Protein AF-A0A2P5B2R7-F1 (afdb_monomer_lite)

InterPro domains:
  IPR006598 Glycosyl transferase CAP10 domain [PF05686] (1-156)
  IPR006598 Glycosyl transferase CAP10 domain [SM00672] (1-87)
  IPR051091 Protein O-Glucosyltransferase/Glycosyltransferase 90 [PTHR12203] (1-157)

Structure (mmCIF, N/CA/C/O backbone):
data_AF-A0A2P5B2R7-F1
#
_entry.id   AF-A0A2P5B2R7-F1
#
loop_
_atom_site.group_PDB
_atom_site.id
_atom_site.type_symbol
_atom_site.label_atom_id
_atom_site.label_alt_id
_atom_site.label_comp_id
_atom_site.label_asym_id
_atom_site.label_entity_id
_atom_site.label_seq_id
_atom_site.pdbx_PDB_ins_code
_atom_site.Cartn_x
_atom_site.Cartn_y
_atom_site.Cartn_z
_atom_site.occupancy
_atom_site.B_iso_or_equiv
_atom_site.auth_seq_id
_atom_site.auth_comp_id
_atom_site.auth_asym_id
_atom_site.auth_atom_id
_atom_site.pdbx_PDB_model_num
ATOM 1 N N . MET A 1 1 ? 2.241 -2.885 -16.053 1.00 91.94 1 MET A N 1
ATOM 2 C CA . MET A 1 1 ? 3.213 -2.395 -15.052 1.00 91.94 1 MET A CA 1
ATOM 3 C C . MET A 1 1 ? 2.580 -1.317 -14.192 1.00 91.94 1 MET A C 1
ATOM 5 O O . MET A 1 1 ? 1.999 -0.389 -14.740 1.00 91.94 1 MET A O 1
ATOM 9 N N . THR A 1 2 ? 2.729 -1.426 -12.873 1.00 94.06 2 THR A N 1
ATOM 10 C CA . THR A 1 2 ? 2.295 -0.412 -11.898 1.00 94.06 2 THR A CA 1
ATOM 11 C C . THR A 1 2 ? 3.464 0.509 -11.563 1.00 94.06 2 THR A C 1
ATOM 13 O O . THR A 1 2 ? 4.542 0.027 -11.220 1.00 94.06 2 THR A O 1
ATOM 16 N N . LEU A 1 3 ? 3.272 1.825 -11.656 1.00 95.81 3 LEU A N 1
ATOM 17 C CA . LEU A 1 3 ? 4.282 2.825 -11.294 1.00 95.81 3 LEU A CA 1
ATOM 18 C C . LEU A 1 3 ? 3.932 3.434 -9.937 1.00 95.81 3 LEU A C 1
ATOM 20 O O . LEU A 1 3 ? 2.793 3.840 -9.725 1.00 95.81 3 LEU A O 1
ATOM 24 N N . TYR A 1 4 ? 4.908 3.533 -9.036 1.00 95.00 4 TYR A N 1
ATOM 25 C CA . TYR A 1 4 ? 4.694 4.094 -7.703 1.00 95.00 4 TYR A CA 1
ATOM 26 C C . TYR A 1 4 ? 5.759 5.135 -7.369 1.00 95.00 4 TYR A C 1
ATOM 28 O O . TYR A 1 4 ? 6.955 4.837 -7.356 1.00 95.00 4 TYR A O 1
ATOM 36 N N . ILE A 1 5 ? 5.327 6.360 -7.070 1.00 94.31 5 ILE A N 1
ATOM 37 C CA . ILE A 1 5 ? 6.221 7.433 -6.627 1.00 94.31 5 ILE A CA 1
ATOM 38 C C . ILE A 1 5 ? 6.625 7.159 -5.183 1.00 94.31 5 ILE A C 1
ATOM 40 O O . ILE A 1 5 ? 5.777 7.090 -4.297 1.00 94.31 5 ILE A O 1
ATOM 44 N N . ARG A 1 6 ? 7.934 7.036 -4.939 1.00 91.75 6 ARG A N 1
ATOM 45 C CA . ARG A 1 6 ? 8.501 6.823 -3.603 1.00 91.75 6 ARG A CA 1
ATOM 46 C C . ARG A 1 6 ? 8.420 8.108 -2.772 1.00 91.75 6 ARG A C 1
ATOM 48 O O . ARG A 1 6 ? 9.432 8.762 -2.559 1.00 91.75 6 ARG A O 1
ATOM 55 N N . SER A 1 7 ? 7.210 8.462 -2.351 1.00 87.12 7 SER A N 1
ATOM 56 C CA . SER A 1 7 ? 6.930 9.591 -1.463 1.00 87.12 7 SER A CA 1
ATOM 57 C C . SER A 1 7 ? 7.088 9.193 0.015 1.00 87.12 7 SER A C 1
ATOM 59 O O . SER A 1 7 ? 7.043 7.996 0.320 1.00 87.12 7 SER A O 1
ATOM 61 N N . PRO A 1 8 ? 7.226 10.163 0.937 1.00 86.06 8 PRO A N 1
ATOM 62 C CA . PRO A 1 8 ? 7.190 9.909 2.379 1.00 86.06 8 PRO A CA 1
ATOM 63 C C . PRO A 1 8 ? 5.780 9.577 2.900 1.00 86.06 8 PRO A C 1
ATOM 65 O O . PRO A 1 8 ? 5.631 9.158 4.048 1.00 86.06 8 PRO A O 1
ATOM 68 N N . TYR A 1 9 ? 4.741 9.774 2.085 1.00 87.94 9 TYR A N 1
ATOM 69 C CA . TYR A 1 9 ? 3.362 9.461 2.437 1.00 87.94 9 TYR A CA 1
ATOM 70 C C . TYR A 1 9 ? 3.087 7.976 2.185 1.00 87.94 9 TYR A C 1
ATOM 72 O O . TYR A 1 9 ? 3.346 7.456 1.097 1.00 87.94 9 TYR A O 1
ATOM 80 N N . HIS A 1 10 ? 2.570 7.295 3.207 1.00 85.50 10 HIS A N 1
ATOM 81 C CA . HIS A 1 10 ? 2.310 5.861 3.183 1.00 85.50 10 HIS A CA 1
ATOM 82 C C . HIS A 1 10 ? 0.895 5.555 3.658 1.00 85.50 10 HIS A C 1
ATOM 84 O O . HIS A 1 10 ? 0.544 5.877 4.792 1.00 85.50 10 HIS A O 1
ATOM 90 N N . ASP A 1 11 ? 0.147 4.831 2.833 1.00 89.31 11 ASP A N 1
ATOM 91 C CA . ASP A 1 11 ? -1.012 4.070 3.283 1.00 89.31 11 ASP A CA 1
ATOM 92 C C . ASP A 1 11 ? -0.581 2.776 3.986 1.00 89.31 11 ASP A C 1
ATOM 94 O O . ASP A 1 11 ? 0.540 2.276 3.816 1.00 89.31 11 ASP A O 1
ATOM 98 N N . PHE A 1 12 ? -1.499 2.205 4.767 1.00 89.69 12 PHE A N 1
ATOM 99 C CA . PHE A 1 12 ? -1.258 1.002 5.566 1.00 89.69 12 PHE A CA 1
ATOM 100 C C . PHE A 1 12 ? -0.829 -0.210 4.717 1.00 89.69 12 PHE A C 1
ATOM 102 O O . PHE A 1 12 ? 0.082 -0.939 5.110 1.00 89.69 12 PHE A O 1
ATOM 109 N N . TYR A 1 13 ? -1.402 -0.383 3.521 1.00 89.75 13 TYR A N 1
ATOM 110 C CA . TYR A 1 13 ? -1.152 -1.540 2.651 1.00 89.75 13 TYR A CA 1
ATOM 111 C C . TYR A 1 13 ? 0.151 -1.443 1.841 1.00 89.75 13 TYR A C 1
ATOM 113 O O . TYR A 1 13 ? 0.739 -2.461 1.474 1.00 89.75 13 TYR A O 1
ATOM 121 N N . ILE A 1 14 ? 0.678 -0.233 1.610 1.00 89.50 14 ILE A N 1
ATOM 122 C CA . ILE A 1 14 ? 1.904 -0.015 0.813 1.00 89.50 14 ILE A CA 1
ATOM 123 C C . ILE A 1 14 ? 3.123 -0.690 1.462 1.00 89.50 14 ILE A C 1
ATOM 125 O O . ILE A 1 14 ? 4.113 -1.014 0.795 1.00 89.50 14 ILE A O 1
ATOM 129 N N . ARG A 1 15 ? 3.064 -0.935 2.775 1.00 88.12 15 ARG A N 1
ATOM 130 C CA . ARG A 1 15 ? 4.094 -1.675 3.514 1.00 88.12 15 ARG A CA 1
ATOM 131 C C . ARG A 1 15 ? 4.184 -3.142 3.082 1.00 88.12 15 ARG A C 1
ATOM 133 O O . ARG A 1 15 ? 5.290 -3.673 3.083 1.00 88.12 15 ARG A O 1
ATOM 140 N N . GLY A 1 16 ? 3.074 -3.746 2.650 1.00 89.50 16 GLY A N 1
ATOM 141 C CA . GLY A 1 16 ? 3.034 -5.099 2.085 1.00 89.50 16 GLY A CA 1
ATOM 142 C C . GLY A 1 16 ? 3.542 -5.180 0.640 1.00 89.50 16 GLY A C 1
ATOM 143 O O . GLY A 1 16 ? 3.997 -6.231 0.195 1.00 89.50 16 GLY A O 1
ATOM 144 N N . MET A 1 17 ? 3.554 -4.061 -0.093 1.00 93.19 17 MET A N 1
ATOM 145 C CA . MET A 1 17 ? 4.025 -4.032 -1.479 1.00 93.19 17 MET A CA 1
ATOM 146 C C . MET A 1 17 ? 5.560 -3.966 -1.585 1.00 93.19 17 MET A C 1
ATOM 148 O O . MET A 1 17 ? 6.238 -3.273 -0.815 1.00 93.19 17 MET A O 1
ATOM 152 N N . GLN A 1 18 ? 6.108 -4.634 -2.608 1.00 94.88 18 GLN A N 1
ATOM 153 C CA . GLN A 1 18 ? 7.541 -4.809 -2.837 1.00 94.88 18 GLN A CA 1
ATOM 154 C C . GLN A 1 18 ? 7.926 -4.237 -4.213 1.00 94.88 18 GLN A C 1
ATOM 156 O O . GLN A 1 18 ? 7.245 -4.542 -5.199 1.00 94.88 18 GLN A O 1
ATOM 161 N N . PRO A 1 19 ? 8.999 -3.428 -4.310 1.00 96.00 19 PRO A N 1
ATOM 162 C CA . PRO A 1 19 ? 9.516 -2.950 -5.588 1.00 96.00 19 PRO A CA 1
ATOM 163 C C . PRO A 1 19 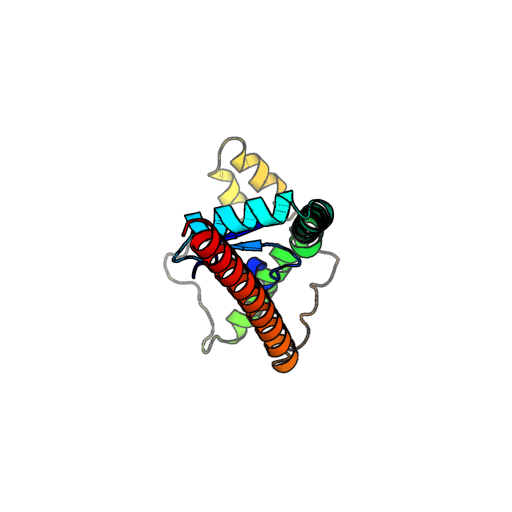? 9.919 -4.120 -6.488 1.00 96.00 19 PRO A C 1
ATOM 165 O O . PRO A 1 19 ? 10.339 -5.163 -5.991 1.00 96.00 19 PRO A O 1
ATOM 168 N N . LEU A 1 20 ? 9.803 -3.941 -7.804 1.00 96.25 20 LEU A N 1
ATOM 169 C CA . LEU A 1 20 ? 10.065 -4.939 -8.852 1.00 96.25 20 LEU A CA 1
ATOM 170 C C . LEU A 1 20 ? 9.169 -6.189 -8.833 1.00 96.25 20 LEU A C 1
ATOM 172 O O . LEU A 1 20 ? 9.152 -6.920 -9.817 1.00 96.25 20 LEU A O 1
ATOM 176 N N . GLN A 1 21 ? 8.398 -6.412 -7.768 1.00 96.06 21 GLN A N 1
ATOM 177 C CA . GLN A 1 21 ? 7.368 -7.447 -7.699 1.00 96.06 21 GLN A CA 1
ATOM 178 C C . GLN A 1 21 ? 5.982 -6.848 -7.947 1.00 96.06 21 GLN A C 1
ATOM 180 O O . GLN A 1 21 ? 5.296 -7.250 -8.876 1.00 96.06 21 GLN A O 1
ATOM 185 N N . HIS A 1 22 ? 5.586 -5.861 -7.141 1.00 96.69 22 HIS A N 1
ATOM 186 C CA . HIS A 1 22 ? 4.252 -5.255 -7.194 1.00 96.69 22 HIS A CA 1
ATOM 187 C C . HIS A 1 22 ? 4.249 -3.892 -7.895 1.00 96.69 22 HIS A C 1
ATOM 189 O O . HIS A 1 22 ? 3.206 -3.411 -8.322 1.00 96.69 22 HIS A O 1
ATOM 195 N N . TYR A 1 23 ? 5.396 -3.219 -7.988 1.00 96.62 23 TYR A N 1
ATOM 196 C CA . TYR A 1 23 ? 5.474 -1.909 -8.627 1.00 96.62 23 TYR A CA 1
ATOM 197 C C . TYR A 1 23 ? 6.897 -1.543 -9.039 1.00 96.62 23 TYR A C 1
ATOM 199 O O . TYR A 1 23 ? 7.880 -2.026 -8.473 1.00 96.62 23 TYR A O 1
ATOM 207 N N . TRP A 1 24 ? 7.001 -0.606 -9.975 1.00 97.88 24 TRP A N 1
ATOM 208 C CA . TRP A 1 24 ? 8.247 0.056 -10.324 1.00 97.88 24 TRP A CA 1
ATOM 209 C C . TRP A 1 24 ? 8.431 1.333 -9.486 1.00 97.88 24 TRP A C 1
ATOM 211 O O . TRP A 1 24 ? 7.564 2.216 -9.533 1.00 97.88 24 TRP A O 1
ATOM 221 N N . PRO A 1 25 ? 9.516 1.458 -8.699 1.00 96.88 25 PRO A N 1
ATOM 222 C CA . PRO A 1 25 ? 9.747 2.629 -7.861 1.00 96.88 25 PRO A CA 1
ATOM 223 C C . PRO A 1 25 ? 10.196 3.832 -8.701 1.00 96.88 25 PRO A C 1
ATOM 225 O O . PRO A 1 25 ? 11.206 3.774 -9.398 1.00 96.88 25 PRO A O 1
ATOM 228 N N . ILE A 1 26 ? 9.472 4.944 -8.590 1.00 97.50 26 ILE A N 1
ATOM 229 C CA . ILE A 1 26 ? 9.805 6.228 -9.213 1.00 97.50 26 ILE A CA 1
ATOM 230 C C . ILE A 1 26 ? 10.438 7.148 -8.172 1.00 97.50 26 ILE A C 1
ATOM 232 O O . ILE A 1 26 ? 9.894 7.341 -7.080 1.00 97.50 26 ILE A O 1
ATOM 236 N N . ARG A 1 27 ? 11.584 7.743 -8.518 1.00 95.62 27 ARG A N 1
ATOM 237 C CA . ARG A 1 27 ? 12.303 8.679 -7.644 1.00 95.62 27 ARG A CA 1
ATOM 238 C C . ARG A 1 27 ? 11.488 9.938 -7.380 1.00 95.62 27 ARG A C 1
ATOM 240 O O . ARG A 1 27 ? 10.987 10.577 -8.302 1.00 95.62 27 ARG A O 1
ATOM 247 N N . GLU A 1 28 ? 11.448 10.360 -6.122 1.00 93.00 28 GLU A N 1
ATOM 248 C CA . GLU A 1 28 ? 10.758 11.588 -5.728 1.00 93.00 28 GLU A CA 1
ATOM 249 C C . GLU A 1 28 ? 11.443 12.853 -6.262 1.00 93.00 28 GLU A C 1
ATOM 251 O O . GLU A 1 28 ? 10.765 13.755 -6.747 1.00 93.00 28 GLU A O 1
ATOM 256 N N . ASN A 1 29 ? 12.774 12.921 -6.238 1.00 92.44 29 ASN A N 1
ATOM 257 C CA . ASN A 1 29 ? 13.504 14.140 -6.614 1.00 92.44 29 ASN A CA 1
ATOM 258 C C . ASN A 1 29 ? 13.704 14.300 -8.130 1.00 92.44 29 ASN A C 1
ATOM 260 O O . ASN A 1 29 ? 14.043 15.380 -8.598 1.00 92.44 29 ASN A O 1
ATOM 264 N N . SER A 1 30 ? 13.490 13.238 -8.909 1.00 94.19 30 SER A N 1
ATOM 265 C CA . SER A 1 30 ? 13.751 13.209 -10.354 1.00 94.19 30 SER A CA 1
ATOM 266 C C . SER A 1 30 ? 12.625 12.496 -11.110 1.00 94.19 30 SER A C 1
ATOM 268 O O . SER A 1 30 ? 12.862 11.625 -11.947 1.00 94.19 30 SER A O 1
ATOM 270 N N . LYS A 1 31 ? 11.373 12.855 -10.790 1.00 94.75 31 LYS A N 1
ATOM 271 C CA . LYS A 1 31 ? 10.160 12.153 -11.251 1.00 94.75 31 LYS A CA 1
ATOM 272 C C . LYS A 1 31 ? 10.120 11.975 -12.768 1.00 94.75 31 LYS A C 1
ATOM 274 O O . LYS A 1 31 ? 9.947 10.859 -13.233 1.00 94.75 31 LYS A O 1
ATOM 279 N N . CYS A 1 32 ? 10.319 13.044 -13.542 1.00 95.94 32 CYS A N 1
ATOM 280 C CA . CYS A 1 32 ? 10.193 12.990 -15.002 1.00 95.94 32 CYS A CA 1
ATOM 281 C C . CYS A 1 32 ? 11.240 12.078 -15.659 1.00 95.94 32 CYS A C 1
ATOM 283 O O . CYS A 1 32 ? 10.900 11.286 -16.536 1.00 95.94 32 CYS A O 1
ATOM 285 N N . THR A 1 33 ? 12.504 12.151 -15.228 1.00 96.19 33 THR A N 1
ATOM 286 C CA . THR A 1 33 ? 13.575 11.299 -15.776 1.00 96.19 33 THR A CA 1
ATOM 287 C C . THR A 1 33 ? 13.402 9.846 -15.345 1.00 96.19 33 THR A C 1
ATOM 289 O O . THR A 1 33 ? 13.597 8.940 -16.153 1.00 96.19 33 THR A O 1
ATOM 292 N N . SER A 1 34 ? 12.964 9.626 -14.106 1.00 97.38 34 SER A N 1
ATOM 293 C CA . SER A 1 34 ? 12.701 8.292 -13.567 1.00 97.38 34 SER A CA 1
ATOM 294 C C . SER A 1 34 ? 11.495 7.640 -14.252 1.00 97.38 34 SER A C 1
ATOM 296 O O . SER A 1 34 ? 11.568 6.485 -14.664 1.00 97.38 34 SER A O 1
ATOM 298 N N . LEU A 1 35 ? 10.424 8.405 -14.505 1.00 97.38 35 LEU A N 1
ATOM 299 C CA . LEU A 1 35 ? 9.265 7.964 -15.291 1.00 97.38 35 LEU A CA 1
ATOM 300 C C . LEU A 1 35 ? 9.646 7.620 -16.729 1.00 97.38 35 LEU A C 1
ATOM 302 O O . LEU A 1 35 ? 9.245 6.569 -17.223 1.00 97.38 35 LEU A O 1
ATOM 306 N N . LYS A 1 36 ? 10.435 8.470 -17.401 1.00 97.12 36 LYS A N 1
ATOM 307 C CA . LYS A 1 36 ? 10.878 8.197 -18.774 1.00 97.12 36 LYS A CA 1
ATOM 308 C C . LYS A 1 36 ? 11.661 6.888 -18.849 1.00 97.12 36 LYS A C 1
ATOM 310 O O . LYS A 1 36 ? 11.364 6.060 -19.704 1.00 97.12 36 LYS A O 1
ATOM 315 N N . PHE A 1 37 ? 12.607 6.689 -17.932 1.00 97.62 37 PHE A N 1
ATOM 316 C CA . PHE A 1 37 ? 13.374 5.451 -17.850 1.00 97.62 37 PHE A CA 1
ATOM 317 C C . PHE A 1 37 ? 12.480 4.232 -17.583 1.00 97.62 37 PHE A C 1
ATOM 319 O O . PHE A 1 37 ? 12.602 3.232 -18.284 1.00 97.62 37 PHE A O 1
ATOM 326 N N . ALA A 1 38 ? 11.552 4.321 -16.624 1.00 97.94 38 ALA A N 1
ATOM 327 C CA . ALA A 1 38 ? 10.628 3.233 -16.309 1.00 97.94 38 ALA A CA 1
ATOM 328 C C . ALA A 1 38 ? 9.783 2.820 -17.525 1.00 97.94 38 ALA A C 1
ATOM 330 O O . ALA A 1 38 ? 9.642 1.631 -17.806 1.00 97.94 38 ALA A O 1
ATOM 331 N N . VAL A 1 39 ? 9.252 3.796 -18.271 1.00 96.94 39 VAL A N 1
ATOM 332 C CA . VAL A 1 39 ? 8.461 3.548 -19.488 1.00 96.94 39 VAL A CA 1
ATOM 333 C C . VAL A 1 39 ? 9.312 2.899 -20.577 1.00 96.94 39 VAL A C 1
ATOM 335 O O . VAL A 1 39 ? 8.891 1.901 -21.156 1.00 96.94 39 VAL A O 1
ATOM 338 N N . ASP A 1 40 ? 10.516 3.414 -20.831 1.00 97.44 40 ASP A N 1
ATOM 339 C CA . ASP A 1 40 ? 11.422 2.835 -21.830 1.00 97.44 40 ASP A CA 1
ATOM 340 C C . ASP A 1 40 ? 11.818 1.400 -21.463 1.00 97.44 40 ASP A C 1
ATOM 342 O O . ASP A 1 40 ? 11.802 0.509 -22.314 1.00 97.44 40 ASP A O 1
ATOM 346 N N . TRP A 1 41 ? 12.125 1.158 -20.184 1.00 97.69 41 TRP A N 1
ATOM 347 C CA . TRP A 1 41 ? 12.441 -0.173 -19.681 1.00 97.69 41 TRP A CA 1
ATOM 348 C C . TRP A 1 41 ? 11.259 -1.126 -19.853 1.00 97.69 41 TRP A C 1
ATOM 350 O O . TRP A 1 41 ? 11.453 -2.233 -20.350 1.00 97.69 41 TRP A O 1
ATOM 360 N N . GLY A 1 42 ? 10.046 -0.694 -19.490 1.00 97.25 42 GLY A N 1
ATOM 361 C CA . GLY A 1 42 ? 8.833 -1.503 -19.601 1.00 97.25 42 GLY A CA 1
ATOM 362 C C . GLY A 1 42 ? 8.469 -1.835 -21.047 1.00 97.25 42 GLY A C 1
ATOM 363 O O . GLY A 1 42 ? 8.115 -2.973 -21.337 1.00 97.25 42 GLY A O 1
ATOM 364 N N . ASN A 1 43 ? 8.637 -0.884 -21.968 1.00 97.62 43 ASN A N 1
ATOM 365 C CA . ASN A 1 43 ? 8.433 -1.115 -23.401 1.00 97.62 43 ASN A CA 1
ATOM 366 C C . ASN A 1 43 ? 9.439 -2.123 -23.982 1.00 97.62 43 ASN A C 1
ATOM 368 O O . ASN A 1 43 ? 9.113 -2.823 -24.935 1.00 97.62 43 ASN A O 1
ATOM 372 N N . ASN A 1 44 ? 10.643 -2.214 -23.410 1.00 97.69 44 ASN A N 1
ATOM 373 C CA . ASN A 1 44 ? 11.669 -3.179 -23.815 1.00 97.69 44 ASN A CA 1
ATOM 374 C C . ASN A 1 44 ? 11.589 -4.526 -23.059 1.00 97.69 44 ASN A C 1
ATOM 376 O O . ASN A 1 44 ? 12.320 -5.455 -23.387 1.00 97.69 44 ASN A O 1
ATOM 380 N N . HIS A 1 45 ? 10.730 -4.635 -22.041 1.00 97.88 45 HIS A N 1
ATOM 381 C CA . HIS A 1 45 ? 10.557 -5.826 -21.199 1.00 97.88 45 HIS A CA 1
ATOM 382 C C . HIS A 1 45 ? 9.070 -6.063 -20.926 1.00 97.88 45 HIS A C 1
ATOM 384 O O . HIS A 1 45 ? 8.606 -6.014 -19.782 1.00 97.88 45 HIS A O 1
ATOM 390 N N . THR A 1 46 ? 8.306 -6.249 -21.998 1.00 97.81 46 THR A N 1
ATOM 391 C CA . THR A 1 46 ? 6.841 -6.297 -21.948 1.00 97.81 46 THR A CA 1
ATOM 392 C C . THR A 1 46 ? 6.320 -7.441 -21.080 1.00 97.81 46 THR A C 1
ATOM 394 O O . THR A 1 46 ? 5.380 -7.237 -20.316 1.00 97.81 46 THR A O 1
ATOM 397 N N . ASP A 1 47 ? 6.977 -8.599 -21.114 1.00 97.88 47 ASP A N 1
ATOM 398 C CA . ASP A 1 47 ? 6.695 -9.768 -20.277 1.00 97.88 47 ASP A CA 1
ATOM 399 C C . ASP A 1 47 ? 6.831 -9.449 -18.778 1.00 97.88 47 ASP A C 1
ATOM 401 O O . ASP A 1 47 ? 5.909 -9.673 -17.992 1.00 97.88 47 ASP A O 1
ATOM 405 N N . LYS A 1 48 ? 7.948 -8.834 -18.375 1.00 97.56 48 LYS A N 1
ATOM 406 C CA . LYS A 1 48 ? 8.194 -8.450 -16.976 1.00 97.56 48 LYS A CA 1
ATOM 407 C C . LYS A 1 48 ? 7.260 -7.331 -16.530 1.00 97.56 48 LYS A C 1
ATOM 409 O O . LYS A 1 48 ? 6.777 -7.325 -15.398 1.00 97.56 48 LYS A O 1
ATOM 414 N N . ALA A 1 49 ? 7.000 -6.375 -17.418 1.00 97.75 49 ALA A N 1
ATOM 415 C CA . ALA A 1 49 ? 6.081 -5.273 -17.174 1.00 97.75 49 ALA A CA 1
ATOM 416 C C . ALA A 1 49 ? 4.634 -5.764 -16.985 1.00 97.75 49 ALA A C 1
ATOM 418 O O . ALA A 1 49 ? 3.902 -5.197 -16.162 1.00 97.75 49 ALA A O 1
ATOM 419 N N . GLN A 1 50 ? 4.224 -6.796 -17.726 1.00 97.81 50 GLN A N 1
ATOM 420 C CA . GLN A 1 50 ? 2.934 -7.460 -17.570 1.00 97.81 50 GLN A CA 1
ATOM 421 C C . GLN A 1 50 ? 2.874 -8.229 -16.249 1.00 97.81 50 GLN A C 1
ATOM 423 O O . GLN A 1 50 ? 2.002 -7.927 -15.437 1.00 97.81 50 GLN A O 1
ATOM 428 N N . ALA A 1 51 ? 3.849 -9.102 -15.979 1.00 98.06 51 ALA A N 1
ATOM 429 C CA . ALA A 1 51 ? 3.906 -9.888 -14.745 1.00 98.06 51 ALA A CA 1
ATOM 430 C C . ALA A 1 51 ? 3.850 -9.007 -13.483 1.00 98.06 51 ALA A C 1
ATOM 432 O O . ALA A 1 51 ? 3.148 -9.317 -12.525 1.00 98.06 51 ALA A O 1
ATOM 433 N N . MET A 1 52 ? 4.528 -7.856 -13.497 1.00 97.94 52 MET A N 1
ATOM 434 C CA . MET A 1 52 ? 4.465 -6.888 -12.397 1.00 97.94 52 MET A CA 1
ATOM 435 C C . MET A 1 52 ? 3.076 -6.253 -12.241 1.00 97.94 52 MET A C 1
ATOM 437 O O . MET A 1 52 ? 2.638 -5.986 -11.127 1.00 97.94 52 MET A O 1
ATOM 441 N N . GLY A 1 53 ? 2.384 -5.976 -13.352 1.00 97.44 53 GLY A N 1
ATOM 442 C CA . GLY A 1 53 ? 1.010 -5.468 -13.315 1.00 97.44 53 GLY A CA 1
ATOM 443 C C . GLY A 1 53 ? 0.029 -6.500 -12.758 1.00 97.44 53 GLY A C 1
ATOM 444 O O . GLY A 1 53 ? -0.802 -6.159 -11.922 1.00 97.44 53 GLY A O 1
ATOM 445 N N . GLU A 1 54 ? 0.170 -7.757 -13.172 1.00 97.94 54 GLU A N 1
ATOM 446 C CA . GLU A 1 54 ? -0.634 -8.878 -12.676 1.00 97.94 54 GLU A CA 1
ATOM 447 C C . GLU A 1 54 ? -0.390 -9.117 -11.184 1.00 97.94 54 GLU A C 1
ATOM 449 O O . GLU A 1 54 ? -1.342 -9.171 -10.412 1.00 97.94 54 GLU A O 1
ATOM 454 N N . ALA A 1 55 ? 0.871 -9.151 -10.742 1.00 97.75 55 ALA A N 1
ATOM 455 C CA . ALA A 1 55 ? 1.212 -9.290 -9.328 1.00 97.75 55 ALA A CA 1
ATOM 456 C C . ALA A 1 55 ? 0.640 -8.146 -8.472 1.00 97.75 55 ALA A C 1
ATOM 458 O O . ALA A 1 55 ? 0.153 -8.387 -7.370 1.00 97.75 55 ALA A O 1
ATOM 459 N N . ALA A 1 56 ? 0.659 -6.907 -8.975 1.00 96.31 56 ALA A N 1
ATOM 460 C CA . ALA A 1 56 ? 0.028 -5.774 -8.301 1.00 96.31 56 ALA A CA 1
ATOM 461 C C . ALA A 1 56 ? -1.495 -5.939 -8.193 1.00 96.31 56 ALA A C 1
ATOM 463 O O . ALA A 1 56 ? -2.065 -5.695 -7.133 1.00 96.31 56 ALA A O 1
ATOM 464 N N . SER A 1 57 ? -2.146 -6.351 -9.284 1.00 96.38 57 SER A N 1
ATOM 465 C CA . SER A 1 57 ? -3.593 -6.575 -9.314 1.00 96.38 57 SER A CA 1
ATOM 466 C C . SER A 1 57 ? -3.996 -7.686 -8.350 1.00 96.38 57 SER A C 1
ATOM 468 O O . SER A 1 57 ? -4.930 -7.506 -7.574 1.00 96.38 57 SER A O 1
ATOM 470 N N . ASN A 1 58 ? -3.256 -8.796 -8.350 1.00 97.31 58 ASN A N 1
ATOM 471 C CA . ASN A 1 58 ? -3.490 -9.920 -7.451 1.00 97.31 58 ASN A CA 1
ATOM 472 C C . ASN A 1 58 ? -3.318 -9.503 -5.990 1.00 97.31 58 ASN A C 1
ATOM 474 O O . ASN A 1 58 ? -4.165 -9.837 -5.178 1.00 97.31 58 ASN A O 1
ATOM 478 N N . PHE A 1 59 ? -2.298 -8.702 -5.660 1.00 95.88 59 PHE A N 1
ATOM 479 C CA . PHE A 1 59 ? -2.134 -8.175 -4.302 1.00 95.88 59 PHE A CA 1
ATOM 480 C C . PHE A 1 59 ? -3.363 -7.374 -3.847 1.00 95.88 59 PHE A C 1
ATOM 482 O O . PHE A 1 59 ? -3.861 -7.563 -2.744 1.00 95.88 59 PHE A O 1
ATOM 489 N N . ILE A 1 60 ? -3.899 -6.493 -4.696 1.00 94.00 60 ILE A N 1
ATOM 490 C CA . ILE A 1 60 ? -5.093 -5.713 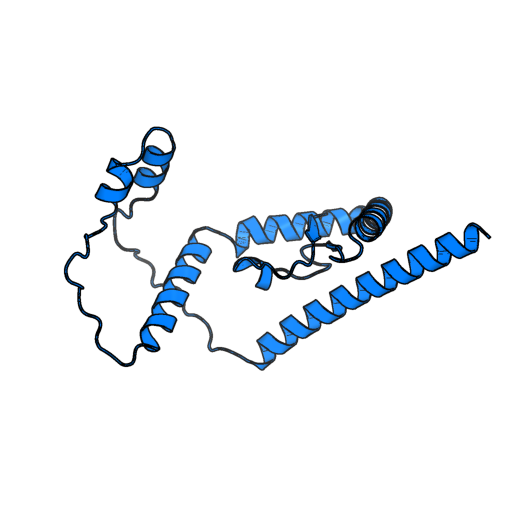-4.337 1.00 94.00 60 ILE A CA 1
ATOM 491 C C . ILE A 1 60 ? -6.328 -6.611 -4.204 1.00 94.00 60 ILE A C 1
ATOM 493 O O . ILE A 1 60 ? -7.125 -6.426 -3.289 1.00 94.00 60 ILE A O 1
ATOM 497 N N . GLN A 1 61 ? -6.491 -7.579 -5.104 1.00 94.25 61 GLN A N 1
ATOM 498 C CA . GLN A 1 61 ? -7.653 -8.466 -5.109 1.00 94.25 61 GLN A CA 1
ATOM 499 C C . GLN A 1 61 ? -7.633 -9.478 -3.968 1.00 94.25 61 GLN A C 1
ATOM 501 O O . GLN A 1 61 ? -8.696 -9.794 -3.448 1.00 94.25 61 GLN A O 1
ATOM 506 N N . GLU A 1 62 ? -6.457 -9.972 -3.584 1.00 94.00 62 GLU A N 1
ATOM 507 C CA . GLU A 1 62 ? -6.290 -11.081 -2.645 1.00 94.00 62 GLU A CA 1
ATOM 508 C C . GLU A 1 62 ? -5.836 -10.621 -1.261 1.00 94.00 62 GLU A C 1
ATOM 510 O O . GLU A 1 62 ? -6.436 -11.024 -0.268 1.00 94.00 62 GLU A O 1
ATOM 515 N N . ASP A 1 63 ? -4.839 -9.738 -1.189 1.00 91.00 63 ASP A N 1
ATOM 516 C CA . ASP A 1 63 ? -4.210 -9.308 0.065 1.00 91.00 63 ASP A CA 1
ATOM 517 C C . ASP A 1 63 ? -4.806 -8.002 0.625 1.00 91.00 63 ASP A C 1
ATOM 519 O O . ASP A 1 63 ? -4.564 -7.656 1.782 1.00 91.00 63 ASP A O 1
ATOM 523 N N . LEU A 1 64 ? -5.609 -7.276 -0.166 1.00 92.94 64 LEU A N 1
ATOM 524 C CA . LEU A 1 64 ? -6.328 -6.060 0.250 1.00 92.94 64 LEU A CA 1
ATOM 525 C C . LEU A 1 64 ? -7.857 -6.213 0.158 1.00 92.94 64 LEU A C 1
ATOM 527 O O . LEU A 1 64 ? -8.587 -5.256 -0.104 1.00 92.94 64 LEU A O 1
ATOM 531 N N . LYS A 1 65 ? -8.358 -7.429 0.397 1.00 91.44 65 LYS A N 1
ATOM 532 C CA . LYS A 1 65 ? -9.797 -7.691 0.548 1.00 91.44 65 LYS A CA 1
ATOM 533 C C . LYS A 1 65 ? -10.367 -6.935 1.747 1.00 91.44 65 LYS A C 1
ATOM 535 O O . LYS A 1 65 ? -9.673 -6.724 2.741 1.00 91.44 65 LYS A O 1
ATOM 540 N N . MET A 1 66 ? -11.654 -6.589 1.683 1.00 87.19 66 MET A N 1
ATOM 541 C CA . MET A 1 66 ? -12.337 -5.891 2.781 1.00 87.19 66 MET A CA 1
ATOM 542 C C . MET A 1 66 ? -12.238 -6.646 4.109 1.00 87.19 66 MET A C 1
ATOM 544 O O . MET A 1 66 ? -12.039 -6.005 5.136 1.00 87.19 66 MET A O 1
ATOM 548 N N . ASP A 1 67 ? -12.271 -7.980 4.083 1.00 85.50 67 ASP A N 1
ATOM 549 C CA . ASP A 1 67 ? -12.074 -8.816 5.273 1.00 85.50 67 ASP A CA 1
ATOM 550 C C . ASP A 1 67 ? -10.726 -8.518 5.950 1.00 85.50 67 ASP A C 1
ATOM 552 O O . ASP A 1 67 ? -10.679 -8.237 7.144 1.00 85.50 67 ASP A O 1
ATOM 556 N N . TYR A 1 68 ? -9.636 -8.438 5.177 1.00 88.56 68 TYR A N 1
ATOM 557 C CA . TYR A 1 68 ? -8.314 -8.092 5.706 1.00 88.56 68 TYR A CA 1
ATOM 558 C C . TYR A 1 68 ? -8.182 -6.624 6.116 1.00 88.56 68 TYR A C 1
ATOM 560 O O . TYR A 1 68 ? -7.419 -6.311 7.031 1.00 88.56 68 TYR A O 1
ATOM 568 N N . VAL A 1 69 ? -8.931 -5.712 5.489 1.00 89.75 69 VAL A N 1
ATOM 569 C CA . VAL A 1 69 ? -8.997 -4.311 5.935 1.00 89.75 69 VAL A CA 1
ATOM 570 C C . VAL A 1 69 ? -9.660 -4.222 7.310 1.00 89.75 69 VAL A C 1
ATOM 572 O O . VAL A 1 69 ? -9.129 -3.550 8.199 1.00 89.75 69 VAL A O 1
ATOM 575 N N . TYR A 1 70 ? -10.784 -4.913 7.512 1.00 87.88 70 TYR A N 1
ATOM 576 C CA . TYR A 1 70 ? -11.465 -4.954 8.805 1.00 87.88 70 TYR A CA 1
ATOM 577 C C . TYR A 1 70 ? -10.633 -5.673 9.868 1.00 87.88 70 TYR A C 1
ATOM 579 O O . TYR A 1 70 ? -10.505 -5.143 10.973 1.00 87.88 70 TYR A O 1
ATOM 587 N N . ASP A 1 71 ? -9.990 -6.792 9.529 1.00 88.19 71 ASP A N 1
ATOM 588 C CA . ASP A 1 71 ? -9.057 -7.484 10.424 1.00 88.19 71 ASP A CA 1
ATOM 589 C C . ASP A 1 71 ? -7.903 -6.563 10.841 1.00 88.19 71 ASP A C 1
ATOM 591 O O . ASP A 1 71 ? -7.594 -6.440 12.029 1.00 88.19 71 ASP A O 1
ATOM 595 N N . TYR A 1 72 ? -7.298 -5.842 9.890 1.00 90.38 72 TYR A N 1
ATOM 596 C CA . TYR A 1 72 ? -6.240 -4.875 10.181 1.00 90.38 72 TYR A CA 1
ATOM 597 C C . TYR A 1 72 ? -6.711 -3.787 11.156 1.00 90.38 72 TYR A C 1
ATOM 599 O O . TYR A 1 72 ? -6.022 -3.506 12.140 1.00 90.38 72 TYR A O 1
ATOM 607 N N . MET A 1 73 ? -7.885 -3.188 10.919 1.00 91.94 73 MET A N 1
ATOM 608 C CA . MET A 1 73 ? -8.446 -2.163 11.808 1.00 91.94 73 MET A CA 1
ATOM 609 C C . MET A 1 73 ? -8.756 -2.720 13.200 1.00 91.94 73 MET A C 1
ATOM 611 O O . MET A 1 73 ? -8.411 -2.088 14.201 1.00 91.94 73 MET A O 1
ATOM 615 N N . PHE A 1 74 ? -9.369 -3.903 13.272 1.00 90.56 74 PHE A N 1
ATOM 616 C CA . PHE A 1 74 ? -9.684 -4.579 14.526 1.00 90.56 74 PHE A CA 1
ATOM 617 C C . PHE A 1 74 ? -8.419 -4.819 15.353 1.00 90.56 74 PHE A C 1
ATOM 619 O O . PHE A 1 74 ? -8.348 -4.419 16.518 1.00 90.56 74 PHE A O 1
ATOM 626 N N . HIS A 1 75 ? -7.387 -5.403 14.743 1.00 91.31 75 HIS A N 1
ATOM 627 C CA . HIS A 1 75 ? -6.124 -5.652 15.422 1.00 91.31 75 HIS A CA 1
ATOM 628 C C . HIS A 1 75 ? -5.409 -4.369 15.834 1.00 91.31 75 HIS A C 1
ATOM 630 O O . HIS A 1 75 ? -4.914 -4.290 16.957 1.00 91.31 75 HIS A O 1
ATOM 636 N N . LEU A 1 76 ? -5.382 -3.353 14.967 1.00 93.06 76 LEU A N 1
ATOM 637 C CA . LEU A 1 76 ? -4.758 -2.068 15.269 1.00 93.06 76 LEU A CA 1
ATOM 638 C C . LEU A 1 76 ? -5.383 -1.423 16.511 1.00 93.06 76 LEU A C 1
ATOM 640 O O . LEU A 1 76 ? -4.661 -1.014 17.421 1.00 93.06 76 LEU A O 1
ATOM 644 N N . LEU A 1 77 ? -6.715 -1.356 16.565 1.00 94.56 77 LEU A N 1
ATOM 645 C CA . LEU A 1 77 ? -7.438 -0.779 17.699 1.00 94.56 77 LEU A CA 1
ATOM 646 C C . LEU A 1 77 ? -7.258 -1.616 18.971 1.00 94.56 77 LEU A C 1
ATOM 648 O O . LEU A 1 77 ? -7.063 -1.049 20.046 1.00 94.56 77 LEU A O 1
ATOM 652 N N . ASN A 1 78 ? -7.270 -2.946 18.855 1.00 92.00 78 ASN A N 1
ATOM 653 C CA . ASN A 1 78 ? -7.100 -3.846 19.993 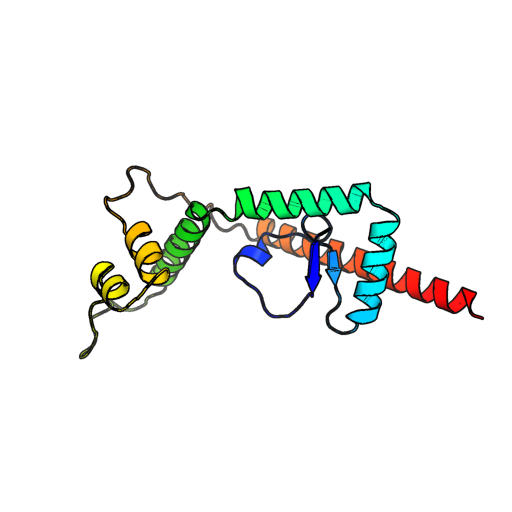1.00 92.00 78 ASN A CA 1
ATOM 654 C C . ASN A 1 78 ? -5.688 -3.758 20.599 1.00 92.00 78 ASN A C 1
ATOM 656 O O . ASN A 1 78 ? -5.544 -3.611 21.811 1.00 92.00 78 ASN A O 1
ATOM 660 N N . GLU A 1 79 ? -4.633 -3.790 19.777 1.00 92.06 79 GLU A N 1
ATOM 661 C CA . GLU A 1 79 ? -3.256 -3.623 20.261 1.00 92.06 79 GLU A CA 1
ATOM 662 C C . GLU A 1 79 ? -3.018 -2.217 20.822 1.00 92.06 79 GLU A C 1
ATOM 664 O O . GLU A 1 79 ? -2.362 -2.065 21.852 1.00 92.06 79 GLU A O 1
ATOM 669 N N . TYR A 1 80 ? -3.600 -1.183 20.206 1.00 94.56 80 TYR A N 1
ATOM 670 C CA . TYR A 1 80 ? -3.512 0.183 20.720 1.00 94.56 80 TYR A CA 1
ATOM 671 C C . TYR A 1 80 ? -4.191 0.335 22.089 1.00 94.56 80 TYR A C 1
ATOM 673 O O . TYR A 1 80 ? -3.621 0.951 22.991 1.00 94.56 80 TYR A O 1
ATOM 681 N N . ALA A 1 81 ? -5.368 -0.267 22.285 1.00 95.56 81 ALA A N 1
ATOM 682 C CA . ALA A 1 81 ? -6.092 -0.217 23.554 1.00 95.56 81 ALA A CA 1
ATOM 683 C C . ALA A 1 81 ? -5.284 -0.810 24.723 1.00 95.56 81 ALA A C 1
ATOM 685 O O . ALA A 1 81 ? -5.378 -0.315 25.846 1.00 95.56 81 ALA A O 1
ATOM 686 N N . LYS A 1 82 ? -4.424 -1.810 24.472 1.00 93.56 82 LYS A N 1
ATOM 687 C CA . LYS A 1 82 ? -3.522 -2.381 25.495 1.00 93.56 82 LYS A CA 1
ATOM 688 C C . LYS A 1 82 ? -2.475 -1.389 26.004 1.00 93.56 82 LYS A C 1
ATOM 690 O O . LYS A 1 82 ? -1.921 -1.590 27.081 1.00 93.56 82 LYS A O 1
ATOM 695 N N . LEU A 1 83 ? -2.193 -0.320 25.255 1.00 96.50 83 LEU A N 1
ATOM 696 C CA . LEU A 1 83 ? -1.251 0.725 25.663 1.00 96.50 83 LEU A CA 1
ATOM 697 C C . LEU A 1 83 ? -1.862 1.706 26.675 1.00 96.50 83 LEU A C 1
ATOM 699 O O . LEU A 1 83 ? -1.140 2.541 27.231 1.00 96.50 83 LEU A O 1
ATOM 703 N N . PHE A 1 84 ? -3.175 1.641 26.921 1.00 95.94 84 PHE A N 1
ATOM 704 C CA . PHE A 1 84 ? -3.839 2.526 27.870 1.00 95.94 84 PHE A CA 1
ATOM 705 C C . PHE A 1 84 ? -3.377 2.260 29.301 1.00 95.94 84 PHE A C 1
ATOM 707 O O . PHE A 1 84 ? -3.477 1.162 29.838 1.00 95.94 84 PHE A O 1
ATOM 714 N N . LYS A 1 85 ? -2.905 3.328 29.949 1.00 97.12 85 LYS A N 1
ATOM 715 C CA . LYS A 1 85 ? -2.473 3.326 31.355 1.00 97.12 85 LYS A CA 1
ATOM 716 C C . LYS A 1 85 ? -3.584 3.750 32.321 1.00 97.12 85 LYS A C 1
ATOM 718 O O . LYS A 1 85 ? -3.317 4.018 33.487 1.00 97.12 85 LYS A O 1
ATOM 723 N N . TYR A 1 86 ? -4.814 3.869 31.829 1.00 94.94 86 TYR A N 1
ATOM 724 C CA . TYR A 1 86 ? -5.985 4.305 32.581 1.00 94.94 86 TYR A CA 1
ATOM 725 C C . TYR A 1 86 ? -7.231 3.578 32.071 1.00 94.94 86 TYR A C 1
ATOM 727 O O . TYR A 1 86 ? -7.228 3.030 30.970 1.00 94.94 86 TYR A O 1
ATOM 735 N N . LYS A 1 87 ? -8.302 3.586 32.869 1.00 94.81 87 LYS A N 1
ATOM 736 C CA . LYS A 1 87 ? -9.607 3.055 32.466 1.00 94.81 87 LYS A CA 1
ATOM 737 C C . LYS A 1 87 ? -10.381 4.144 31.710 1.00 94.81 87 LYS A C 1
ATOM 739 O O . LYS A 1 87 ? -10.688 5.161 32.335 1.00 94.81 87 LYS A O 1
ATOM 744 N N . PRO A 1 88 ? -10.701 3.967 30.415 1.00 93.88 88 PRO A N 1
ATOM 745 C CA . PRO A 1 88 ? -11.478 4.950 29.667 1.00 93.88 88 PRO A CA 1
ATOM 746 C C . PRO A 1 88 ? -12.857 5.180 30.292 1.00 93.88 88 PRO A C 1
ATOM 748 O O . PRO A 1 88 ? -13.498 4.241 30.768 1.00 93.88 88 PRO A O 1
ATOM 751 N N . THR A 1 89 ? -13.315 6.429 30.267 1.00 94.69 89 THR A N 1
ATOM 752 C CA . THR A 1 89 ? -14.659 6.839 30.688 1.00 94.69 89 THR A CA 1
ATOM 753 C C . THR A 1 89 ? -15.297 7.696 29.600 1.00 94.69 89 THR A C 1
ATOM 755 O O . THR A 1 89 ? -14.604 8.352 28.823 1.00 94.69 89 THR A O 1
ATOM 758 N N . VAL A 1 90 ? -16.628 7.677 29.522 1.00 94.12 90 VAL A N 1
ATOM 759 C CA . VAL A 1 90 ? -17.370 8.508 28.565 1.00 94.12 90 VAL A CA 1
ATOM 760 C C . VAL A 1 90 ? -17.258 9.970 28.997 1.00 94.12 90 VAL A C 1
ATOM 762 O O . VAL A 1 90 ? -17.610 10.314 30.125 1.00 94.12 90 VAL A O 1
ATOM 765 N N . SER A 1 91 ? -16.746 10.828 28.115 1.00 93.81 91 SER A N 1
ATOM 766 C CA . SER A 1 91 ? -16.599 12.257 28.394 1.00 93.81 91 SER A CA 1
ATOM 767 C C . SER A 1 91 ? -17.943 12.983 28.345 1.00 93.81 91 SER A C 1
ATOM 769 O O . SER A 1 91 ? -18.795 12.674 27.510 1.00 93.81 91 SER A O 1
ATOM 771 N N . THR A 1 92 ? -18.112 14.010 29.178 1.00 94.56 92 THR A N 1
ATOM 772 C CA . THR A 1 92 ? -19.279 14.900 29.121 1.00 94.56 92 THR A CA 1
ATOM 773 C C . THR A 1 92 ? -19.402 15.518 27.725 1.00 94.56 92 THR A C 1
ATOM 775 O O . THR A 1 92 ? -18.457 16.133 27.239 1.00 94.56 92 THR A O 1
ATOM 778 N N . GLY A 1 93 ? -20.556 15.343 27.078 1.00 92.81 93 GLY A N 1
ATOM 779 C CA . GLY A 1 93 ? -20.805 15.823 25.714 1.00 92.81 93 GLY A CA 1
ATOM 780 C C . GLY A 1 93 ? -20.432 14.840 24.598 1.00 92.81 93 GLY A C 1
ATOM 781 O O . GLY A 1 93 ? -20.601 15.182 23.430 1.00 92.81 93 GLY A O 1
ATOM 782 N N . ALA A 1 94 ? -19.959 13.629 24.921 1.00 92.00 94 ALA A N 1
ATOM 783 C CA . ALA A 1 94 ? -19.836 12.567 23.927 1.00 92.00 94 ALA A CA 1
ATOM 784 C C . ALA A 1 94 ? -21.217 12.213 23.354 1.00 92.00 94 ALA A C 1
ATOM 786 O O . ALA A 1 94 ? -22.180 12.031 24.101 1.00 92.00 94 ALA A O 1
ATOM 787 N N . VAL A 1 95 ? -21.295 12.107 22.028 1.00 88.94 95 VAL A N 1
ATOM 788 C CA . VAL A 1 95 ? -22.496 11.675 21.308 1.00 88.94 95 VAL A CA 1
ATOM 789 C C . VAL A 1 95 ? -22.269 10.250 20.831 1.00 88.94 95 VAL A C 1
ATOM 791 O O . VAL A 1 95 ? -21.239 9.952 20.227 1.00 88.94 95 VAL A O 1
ATOM 794 N N . GLU A 1 96 ? -23.223 9.372 21.118 1.00 85.56 96 GLU A N 1
ATOM 795 C CA . GLU A 1 96 ? -23.183 7.993 20.650 1.00 85.56 96 GLU A CA 1
ATOM 796 C C . GLU A 1 96 ? -23.346 7.942 19.124 1.00 85.56 96 GLU A C 1
ATOM 798 O O . GLU A 1 96 ? -24.279 8.516 18.556 1.00 85.56 96 GLU A O 1
ATOM 803 N N . LEU A 1 97 ? -22.419 7.249 18.460 1.00 85.38 97 LEU A N 1
ATOM 804 C CA . LEU A 1 97 ? -22.501 6.945 17.037 1.00 85.38 97 LEU A CA 1
ATOM 805 C C . LEU A 1 97 ? -22.905 5.482 16.864 1.00 85.38 97 LEU A C 1
ATOM 807 O O . LEU A 1 97 ? -22.115 4.582 17.137 1.00 85.38 97 LEU A O 1
ATOM 811 N N . CYS A 1 98 ? -24.120 5.269 16.364 1.00 80.75 98 CYS A N 1
ATOM 812 C CA . CYS A 1 98 ? -24.610 3.963 15.924 1.00 80.75 98 CYS A CA 1
ATOM 813 C C . CYS A 1 98 ? -24.584 3.880 14.392 1.00 80.75 98 CYS A C 1
ATOM 815 O O . CYS A 1 98 ? -24.612 4.909 13.704 1.00 80.75 98 CYS A O 1
ATOM 817 N N . ALA A 1 99 ? -24.560 2.661 13.845 1.00 81.38 99 ALA A N 1
ATOM 818 C CA . ALA A 1 99 ? -24.538 2.437 12.398 1.00 81.38 99 ALA A CA 1
ATOM 819 C C . ALA A 1 99 ? -25.740 3.099 11.699 1.00 81.38 99 ALA A C 1
ATOM 821 O O . ALA A 1 99 ? -25.603 3.726 10.647 1.00 81.38 99 ALA A O 1
ATOM 822 N N . GLU A 1 100 ? -26.909 3.028 12.329 1.00 81.56 100 GLU A N 1
ATOM 823 C CA . GLU A 1 100 ? -28.159 3.635 11.882 1.00 81.56 100 GLU A CA 1
ATOM 824 C C . GLU A 1 100 ? -28.051 5.158 11.844 1.00 81.56 100 GLU A C 1
ATOM 826 O O . GLU A 1 100 ? -28.434 5.788 10.859 1.00 81.56 100 GLU A O 1
ATOM 831 N N . THR A 1 101 ? -27.479 5.756 12.891 1.00 83.44 101 THR A N 1
ATOM 832 C CA . THR A 1 101 ? -27.299 7.208 12.993 1.00 83.44 101 THR A CA 1
ATOM 833 C C . THR A 1 101 ? -26.365 7.731 11.902 1.00 83.44 101 THR A C 1
ATOM 835 O O . THR A 1 101 ? -26.639 8.786 11.329 1.00 83.44 101 THR A O 1
ATOM 838 N N . MET A 1 102 ? -25.312 6.979 11.554 1.00 81.12 102 MET A N 1
ATOM 839 C CA . MET A 1 102 ? -24.413 7.330 10.446 1.00 81.12 102 MET A CA 1
ATOM 840 C C . MET A 1 102 ? -25.130 7.288 9.089 1.00 81.12 102 MET A C 1
ATOM 842 O O . MET A 1 102 ? -25.037 8.241 8.315 1.00 81.12 102 MET A O 1
ATOM 846 N N . ALA A 1 103 ? -25.898 6.228 8.814 1.00 84.31 103 ALA A N 1
ATOM 847 C CA . ALA A 1 103 ? -26.607 6.076 7.543 1.00 84.31 103 ALA A CA 1
ATOM 848 C C . ALA A 1 103 ? -27.754 7.085 7.360 1.00 84.31 103 ALA A C 1
ATOM 850 O O . ALA A 1 103 ? -28.026 7.512 6.238 1.00 84.31 103 ALA A O 1
ATOM 851 N N . CYS A 1 104 ? -28.420 7.489 8.446 1.00 81.25 104 CYS A N 1
ATOM 852 C CA . CYS A 1 104 ? -29.540 8.434 8.409 1.00 81.25 104 CYS A CA 1
ATOM 853 C C . CYS A 1 104 ? -29.152 9.832 7.913 1.00 81.25 104 CYS A C 1
ATOM 855 O O . CYS A 1 104 ? -29.986 10.508 7.312 1.00 81.25 104 CYS A O 1
ATOM 857 N N . GLN A 1 105 ? -27.914 10.274 8.156 1.00 83.81 105 GLN A N 1
ATOM 858 C CA . GLN A 1 105 ? -27.441 11.584 7.693 1.00 83.81 105 GLN A CA 1
ATOM 859 C C . GLN A 1 105 ? -26.943 11.569 6.240 1.00 83.81 105 GLN A C 1
ATOM 861 O O . GLN A 1 105 ? -26.781 12.628 5.631 1.00 83.81 105 GLN A O 1
ATOM 866 N N . ALA A 1 106 ? -26.706 10.385 5.672 1.00 86.25 106 ALA A N 1
ATOM 867 C CA . ALA A 1 106 ? -26.245 10.226 4.302 1.00 86.25 106 ALA A CA 1
ATOM 868 C C . ALA A 1 106 ? -27.413 10.220 3.301 1.00 86.25 106 ALA A C 1
ATOM 870 O O . ALA A 1 106 ? -28.525 9.788 3.600 1.00 86.25 106 ALA A O 1
ATOM 871 N N . ASN A 1 107 ? -27.138 10.653 2.068 1.00 88.88 107 ASN A N 1
ATOM 872 C CA . ASN A 1 107 ? -28.111 10.704 0.975 1.00 88.88 107 ASN A CA 1
ATOM 873 C C . ASN A 1 107 ? -27.587 9.997 -0.281 1.00 88.88 107 ASN A C 1
ATOM 875 O O . ASN A 1 107 ? -26.378 9.874 -0.491 1.00 88.88 107 ASN A O 1
ATOM 879 N N . GLY A 1 108 ? -28.510 9.562 -1.144 1.00 91.81 108 GLY A N 1
ATOM 880 C CA . GLY A 1 108 ? -28.184 8.937 -2.427 1.00 91.81 108 GLY A CA 1
ATOM 881 C C . GLY A 1 108 ? -27.343 7.666 -2.275 1.00 91.81 108 GLY A C 1
ATOM 882 O O . GLY A 1 108 ? -27.591 6.851 -1.390 1.00 91.81 108 GLY A O 1
ATOM 883 N N . ALA A 1 109 ? -26.331 7.512 -3.133 1.00 93.31 109 ALA A N 1
ATOM 884 C CA . ALA A 1 109 ? -25.471 6.326 -3.166 1.00 93.31 109 ALA A CA 1
ATOM 885 C C . ALA A 1 109 ? -24.740 6.067 -1.838 1.00 93.31 109 ALA A C 1
ATOM 887 O O . ALA A 1 109 ? -24.617 4.919 -1.424 1.00 93.31 109 ALA A O 1
ATOM 888 N N . TRP A 1 110 ? -24.324 7.122 -1.129 1.00 87.75 110 TRP A N 1
ATOM 889 C CA . TRP A 1 110 ? -23.654 6.987 0.168 1.00 87.75 110 TRP A CA 1
ATOM 890 C C . TRP A 1 110 ? -24.531 6.297 1.206 1.00 87.75 110 TRP A C 1
ATOM 892 O O . TRP A 1 110 ? -24.048 5.437 1.937 1.00 87.75 110 TRP A O 1
ATOM 902 N N . ARG A 1 111 ? -25.827 6.630 1.237 1.00 88.94 111 ARG A N 1
ATOM 903 C CA . ARG A 1 111 ? -26.775 5.963 2.132 1.00 88.94 111 ARG A CA 1
ATOM 904 C C . ARG A 1 111 ? -26.889 4.479 1.806 1.00 88.94 111 ARG A C 1
ATOM 906 O O . ARG A 1 111 ? -26.883 3.670 2.726 1.00 88.94 111 ARG A O 1
ATOM 913 N N . ASN A 1 112 ? -26.962 4.130 0.521 1.00 89.62 112 ASN A N 1
ATOM 914 C CA . ASN A 1 112 ? -27.054 2.735 0.094 1.00 89.62 112 ASN A CA 1
ATOM 91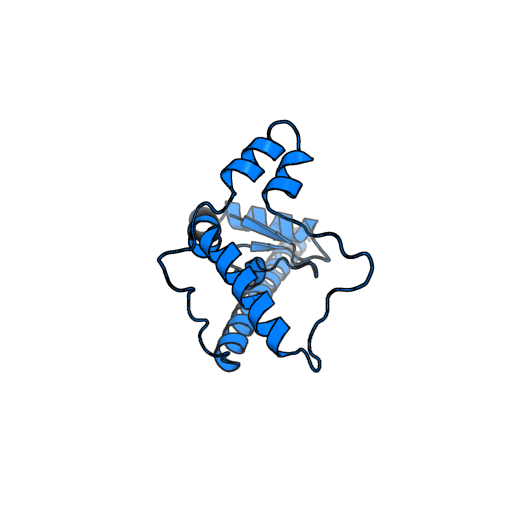5 C C . ASN A 1 112 ? -25.820 1.946 0.543 1.00 89.62 112 ASN A C 1
ATOM 917 O O . ASN A 1 112 ? -25.980 0.935 1.216 1.00 89.62 112 ASN A O 1
ATOM 921 N N . PHE A 1 113 ? -24.611 2.462 0.294 1.00 88.25 113 PHE A N 1
ATOM 922 C CA . PHE A 1 113 ? -23.375 1.809 0.737 1.00 88.25 113 PHE A CA 1
ATOM 923 C C . PHE A 1 113 ? -23.305 1.648 2.260 1.00 88.25 113 PHE A C 1
ATOM 925 O O . PHE A 1 113 ? -22.933 0.582 2.744 1.00 88.25 113 PHE A O 1
ATOM 932 N N . MET A 1 114 ? -23.704 2.667 3.031 1.00 86.75 114 MET A N 1
ATOM 933 C CA . MET A 1 114 ? -23.726 2.572 4.495 1.00 86.75 114 MET A CA 1
ATOM 934 C C . MET A 1 114 ? -24.708 1.504 4.984 1.00 86.75 114 MET A C 1
ATOM 936 O O . MET A 1 114 ? -24.342 0.697 5.835 1.00 86.75 114 MET A O 1
ATOM 940 N N . VAL A 1 115 ? -25.925 1.463 4.430 1.00 87.62 115 VAL A N 1
ATOM 941 C CA . VAL A 1 115 ? -26.943 0.456 4.776 1.00 87.62 115 VAL A CA 1
ATOM 942 C C . VAL A 1 115 ? -26.492 -0.952 4.381 1.00 87.62 115 VAL A C 1
ATOM 944 O O . VAL A 1 115 ? -26.673 -1.889 5.154 1.00 87.62 115 VAL A O 1
ATOM 947 N N . GLU A 1 116 ? -25.878 -1.114 3.210 1.00 85.94 116 GLU A N 1
ATOM 948 C CA . GLU A 1 116 ? -25.324 -2.394 2.753 1.00 85.94 116 GLU A CA 1
ATOM 949 C C . GLU A 1 116 ? -24.171 -2.879 3.640 1.00 85.94 116 GLU A C 1
ATOM 951 O O . GLU A 1 116 ? -24.049 -4.079 3.874 1.00 85.94 116 GLU A O 1
ATOM 956 N N . SER A 1 117 ? -23.370 -1.959 4.186 1.00 81.81 117 SER A N 1
ATOM 957 C CA . SER A 1 117 ? -22.265 -2.273 5.101 1.00 81.81 117 SER A CA 1
ATOM 958 C C . SER A 1 117 ? -22.687 -2.525 6.556 1.00 81.81 117 SER A C 1
ATOM 960 O O . SER A 1 117 ? -21.836 -2.817 7.397 1.00 81.81 117 SER A O 1
ATOM 962 N N . MET A 1 118 ? -23.979 -2.400 6.890 1.00 83.69 118 MET A N 1
ATOM 963 C CA . MET A 1 118 ? -24.455 -2.630 8.256 1.00 83.69 118 MET A CA 1
ATOM 964 C C . MET A 1 118 ? -24.259 -4.089 8.676 1.00 83.69 118 MET A C 1
ATOM 966 O O . MET A 1 118 ? -24.745 -5.020 8.030 1.00 83.69 118 MET A O 1
ATOM 970 N N . VAL A 1 119 ? -23.608 -4.277 9.824 1.00 78.44 119 VAL A N 1
ATOM 971 C CA . VAL A 1 119 ? -23.443 -5.588 10.457 1.00 78.44 119 VAL A CA 1
ATOM 972 C C . VAL A 1 119 ? -24.801 -6.061 10.982 1.00 78.44 119 VAL A C 1
ATOM 974 O O . VAL A 1 119 ? -25.342 -5.492 11.925 1.00 78.44 119 VAL A O 1
ATOM 977 N N . LYS A 1 120 ? -25.365 -7.107 10.367 1.00 80.12 120 LYS A N 1
ATOM 978 C CA . LYS A 1 120 ? -26.677 -7.670 10.750 1.00 80.12 120 LYS A CA 1
ATOM 979 C C . LYS A 1 120 ? -26.594 -8.693 11.880 1.00 80.12 120 LYS A C 1
ATOM 981 O O . LYS A 1 120 ? -27.561 -8.886 12.611 1.00 80.12 120 LYS A O 1
ATOM 986 N N . SER A 1 121 ? -25.454 -9.358 12.007 1.00 80.19 121 SER A N 1
ATOM 987 C CA . SER A 1 121 ? -25.182 -10.356 13.034 1.00 80.19 121 SER A CA 1
ATOM 988 C C . SER A 1 121 ? -23.685 -10.374 13.345 1.00 80.19 121 SER A C 1
ATOM 990 O O . SER A 1 121 ? -22.886 -10.009 12.478 1.00 80.19 121 SER A O 1
ATOM 992 N N . PRO A 1 122 ? -23.283 -10.802 14.553 1.00 78.38 122 PRO A N 1
ATOM 993 C CA . PRO A 1 122 ? -21.884 -11.083 14.846 1.00 78.38 122 PRO A CA 1
ATOM 994 C C . PRO A 1 122 ? -21.303 -12.083 13.843 1.00 78.38 122 PRO A C 1
ATOM 996 O O . PRO A 1 122 ? -22.032 -12.927 13.314 1.00 78.38 122 PRO A O 1
ATOM 999 N N . SER A 1 123 ? -19.994 -12.003 13.603 1.00 79.94 123 SER A N 1
ATOM 1000 C CA . SER A 1 123 ? -19.310 -13.025 12.812 1.00 79.94 123 SER A CA 1
ATOM 1001 C C . SER A 1 123 ? -19.387 -14.381 13.517 1.00 79.94 123 SER A C 1
ATOM 1003 O O . SER A 1 123 ? -19.173 -14.465 14.727 1.00 79.94 123 SER A O 1
ATOM 1005 N N . GLU A 1 124 ? -19.659 -15.443 12.759 1.00 83.31 124 GLU A N 1
ATOM 1006 C CA . GLU A 1 124 ? -19.552 -16.825 13.247 1.00 83.31 124 GLU A CA 1
ATOM 1007 C C . GLU A 1 124 ? -18.101 -17.328 13.241 1.00 83.31 124 GLU A C 1
ATOM 1009 O O . GLU A 1 124 ? -17.775 -18.325 13.885 1.00 83.31 124 GLU A O 1
ATOM 1014 N N . THR A 1 125 ? -17.211 -16.631 12.529 1.00 80.81 125 THR A N 1
ATOM 1015 C CA . THR A 1 125 ? -15.779 -16.922 12.511 1.00 80.81 125 THR A CA 1
ATOM 1016 C C . THR A 1 125 ? -15.057 -16.117 13.582 1.00 80.81 125 THR A C 1
ATOM 1018 O O . THR A 1 125 ? -15.325 -14.933 13.803 1.00 80.81 125 THR A O 1
ATOM 1021 N N . ILE A 1 126 ? -14.105 -16.766 14.250 1.00 76.31 1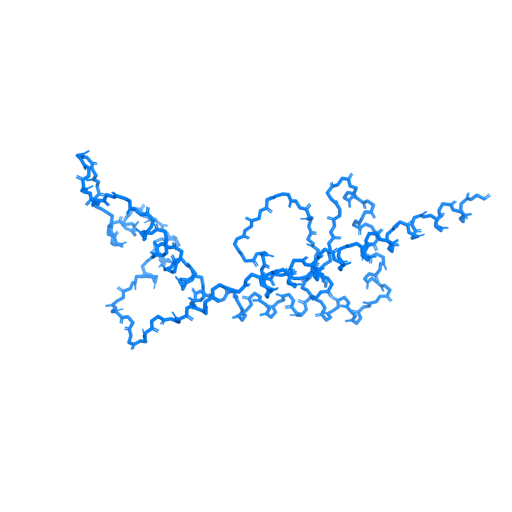26 ILE A N 1
ATOM 1022 C CA . ILE A 1 126 ? -13.175 -16.071 15.137 1.00 76.31 126 ILE A CA 1
ATOM 1023 C C . ILE A 1 126 ? -12.288 -15.117 14.319 1.00 76.31 126 ILE A C 1
ATOM 1025 O O . ILE A 1 126 ? -11.891 -15.485 13.209 1.00 76.31 126 ILE A O 1
ATOM 1029 N N . PRO A 1 127 ? -11.944 -13.927 14.853 1.00 76.00 127 PRO A N 1
ATOM 1030 C CA . PRO A 1 127 ? -10.960 -13.053 14.225 1.00 76.00 127 PRO A CA 1
ATOM 1031 C C . PRO A 1 127 ? -9.658 -13.805 13.960 1.00 76.00 127 PRO A C 1
ATOM 1033 O O . PRO A 1 127 ? -9.282 -14.696 14.736 1.00 76.00 127 PRO A O 1
ATOM 1036 N N . CYS A 1 128 ? -8.954 -13.445 12.887 1.00 80.62 128 CYS A N 1
ATOM 1037 C CA . CYS A 1 128 ? -7.652 -14.039 12.628 1.00 80.62 128 CYS A CA 1
ATOM 1038 C C . CYS A 1 128 ? -6.684 -13.753 13.794 1.00 80.62 128 CYS A C 1
ATOM 1040 O O . CYS A 1 128 ? -6.850 -12.816 14.575 1.00 80.62 128 CYS A O 1
ATOM 1042 N N . SER A 1 129 ? -5.690 -14.620 13.982 1.00 81.38 129 SER A N 1
ATOM 1043 C CA . SER A 1 129 ? -4.654 -14.395 14.991 1.00 81.38 129 SER A CA 1
ATOM 1044 C C . SER A 1 129 ? -3.453 -13.759 14.312 1.00 81.38 129 SER A C 1
ATOM 1046 O O . SER A 1 129 ? -2.880 -14.354 13.396 1.00 81.38 129 SER A O 1
ATOM 1048 N N . LEU A 1 130 ? -3.062 -12.561 14.757 1.00 80.00 130 LEU A N 1
ATOM 1049 C CA . LEU A 1 130 ? -1.807 -11.982 14.302 1.00 80.00 130 LEU A CA 1
ATOM 1050 C C . LEU A 1 130 ? -0.644 -12.830 14.822 1.00 80.00 130 LEU A C 1
ATOM 1052 O O . LEU A 1 130 ? -0.559 -13.068 16.033 1.00 80.00 130 LEU A O 1
ATOM 1056 N N . PRO A 1 131 ? 0.275 -13.258 13.940 1.00 82.38 131 PRO A N 1
ATOM 1057 C CA . PRO A 1 131 ? 1.485 -13.910 14.395 1.00 82.38 131 PRO A CA 1
ATOM 1058 C C . PRO A 1 131 ? 2.272 -12.948 15.300 1.00 82.38 131 PRO A C 1
ATOM 1060 O O . PRO A 1 131 ? 2.212 -11.727 15.106 1.00 82.38 131 PRO A O 1
ATOM 1063 N N . PRO A 1 132 ? 3.026 -13.469 16.284 1.00 84.50 132 PRO A N 1
ATOM 1064 C CA . PRO A 1 132 ? 3.905 -12.647 17.103 1.00 84.50 132 PRO A CA 1
ATOM 1065 C C . PRO A 1 132 ? 4.825 -11.793 16.229 1.00 84.50 132 PRO A C 1
ATOM 1067 O O . PRO A 1 132 ? 5.309 -12.253 15.192 1.00 84.50 132 PRO A O 1
ATOM 1070 N N . TYR A 1 133 ? 5.083 -10.555 16.656 1.00 85.75 133 TYR A N 1
ATOM 1071 C CA . TYR A 1 133 ? 6.014 -9.689 15.942 1.00 85.75 133 TYR A CA 1
ATOM 1072 C C . TYR A 1 133 ? 7.403 -10.331 15.905 1.00 85.75 133 TYR A C 1
ATOM 1074 O O . TYR A 1 133 ? 8.009 -10.567 16.951 1.00 85.75 133 TYR A O 1
ATOM 1082 N N . ASP A 1 134 ? 7.902 -10.571 14.694 1.00 90.44 134 ASP A N 1
ATOM 108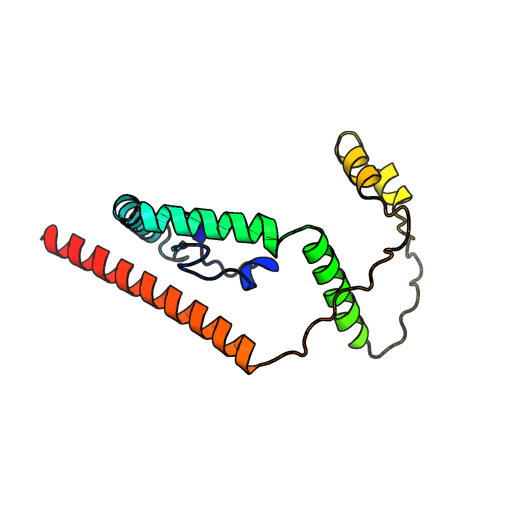3 C CA . ASP A 1 134 ? 9.262 -11.032 14.448 1.00 90.44 134 ASP A CA 1
ATOM 1084 C C . ASP A 1 134 ? 10.108 -9.876 13.874 1.00 90.44 134 ASP A C 1
ATOM 1086 O O . ASP A 1 134 ? 9.966 -9.524 12.693 1.00 90.44 134 ASP A O 1
ATOM 1090 N N . PRO A 1 135 ? 11.012 -9.282 14.680 1.00 93.06 135 PRO A N 1
ATOM 1091 C CA . PRO A 1 135 ? 11.911 -8.229 14.222 1.00 93.06 135 PRO A CA 1
ATOM 1092 C C . PRO A 1 135 ? 12.812 -8.668 13.063 1.00 93.06 135 PRO A C 1
ATOM 1094 O O . PRO A 1 135 ? 13.171 -7.841 12.224 1.00 93.06 135 PRO A O 1
ATOM 1097 N N . HIS A 1 136 ? 13.184 -9.951 13.005 1.00 93.44 136 HIS A N 1
ATOM 1098 C CA . HIS A 1 136 ? 14.049 -10.471 11.955 1.00 93.44 136 HIS A CA 1
ATOM 1099 C C . HIS A 1 136 ? 13.298 -10.534 10.623 1.00 93.44 136 HIS A C 1
ATOM 1101 O O . HIS A 1 136 ? 13.772 -9.972 9.634 1.00 93.44 136 HIS A O 1
ATOM 1107 N N . ALA A 1 137 ? 12.098 -11.125 10.593 1.00 90.69 137 ALA A N 1
ATOM 1108 C CA . ALA A 1 137 ? 11.250 -11.113 9.399 1.00 90.69 137 ALA A CA 1
ATOM 1109 C C . ALA A 1 137 ? 10.952 -9.683 8.915 1.00 90.69 137 ALA A C 1
ATOM 1111 O O . ALA A 1 137 ? 11.063 -9.399 7.719 1.00 90.69 137 ALA A O 1
ATOM 1112 N N . ALA A 1 138 ? 10.644 -8.760 9.834 1.00 89.56 138 ALA A N 1
ATOM 1113 C CA . ALA A 1 138 ? 10.437 -7.353 9.494 1.00 89.56 138 ALA A CA 1
ATOM 1114 C C . ALA A 1 138 ? 11.696 -6.718 8.874 1.00 89.56 138 ALA A C 1
ATOM 1116 O O . ALA A 1 138 ? 11.606 -6.028 7.855 1.00 89.56 138 ALA A O 1
ATOM 1117 N N . GLY A 1 139 ? 12.874 -6.994 9.442 1.00 93.44 139 GLY A N 1
ATOM 1118 C CA . GLY A 1 139 ? 14.161 -6.544 8.910 1.00 93.44 139 GLY A CA 1
ATOM 1119 C C . GLY A 1 139 ? 14.433 -7.064 7.498 1.00 93.44 139 GLY A C 1
ATOM 1120 O O . GLY A 1 139 ? 14.776 -6.283 6.611 1.00 93.44 139 GLY A O 1
ATOM 1121 N N . VAL A 1 140 ? 14.196 -8.356 7.249 1.00 93.69 140 VAL A N 1
ATOM 1122 C CA . VAL A 1 140 ? 14.364 -8.975 5.922 1.00 93.69 140 VAL A CA 1
ATOM 1123 C C . VAL A 1 140 ? 13.473 -8.303 4.872 1.00 93.69 140 VAL A C 1
ATOM 1125 O O . VAL A 1 140 ? 13.927 -8.022 3.760 1.00 93.69 140 VAL A O 1
ATOM 1128 N N . LEU A 1 141 ? 12.218 -7.996 5.213 1.00 90.88 141 LEU A N 1
ATOM 1129 C CA . LEU A 1 141 ? 11.295 -7.308 4.303 1.00 90.88 141 LEU A CA 1
ATOM 1130 C C . LEU A 1 141 ? 11.765 -5.889 3.959 1.00 90.88 141 LEU A C 1
ATOM 1132 O O . LEU A 1 141 ? 11.677 -5.476 2.798 1.00 90.88 141 LEU A O 1
ATOM 1136 N N . LEU A 1 142 ? 12.275 -5.149 4.947 1.00 92.69 142 LEU A N 1
ATOM 1137 C CA . LEU A 1 142 ? 12.808 -3.800 4.748 1.00 92.69 142 LEU A CA 1
ATOM 1138 C C . LEU A 1 142 ? 14.075 -3.813 3.884 1.00 92.69 142 LEU A C 1
ATOM 1140 O O . LEU A 1 142 ? 14.181 -3.020 2.947 1.00 92.69 142 LEU A O 1
ATOM 1144 N N . GLU A 1 143 ? 14.996 -4.743 4.137 1.00 95.62 143 GLU A N 1
ATOM 1145 C CA . GLU A 1 143 ? 16.227 -4.891 3.352 1.00 95.62 143 GLU A CA 1
ATOM 1146 C C . GLU A 1 143 ? 15.946 -5.311 1.908 1.00 95.62 143 GLU A C 1
ATOM 1148 O O . GLU A 1 143 ? 16.521 -4.765 0.961 1.00 95.62 143 GLU A O 1
ATOM 1153 N N . ARG A 1 144 ? 14.993 -6.224 1.690 1.00 95.38 144 ARG A N 1
ATOM 1154 C CA . ARG A 1 144 ? 14.555 -6.600 0.339 1.00 95.38 144 ARG A CA 1
ATOM 1155 C C . ARG A 1 144 ? 13.986 -5.402 -0.427 1.00 95.38 144 ARG A C 1
ATOM 1157 O O . ARG A 1 144 ? 14.305 -5.199 -1.603 1.00 95.38 144 ARG A O 1
ATOM 1164 N N . LYS A 1 145 ? 13.186 -4.570 0.242 1.00 94.88 145 LYS A N 1
ATOM 1165 C CA . LYS A 1 145 ? 12.610 -3.350 -0.337 1.00 94.88 145 LYS A CA 1
ATOM 1166 C C . LYS A 1 145 ? 13.687 -2.316 -0.668 1.00 94.88 145 LYS A C 1
ATOM 1168 O O . LYS A 1 145 ? 13.682 -1.743 -1.761 1.00 94.88 145 LYS A O 1
ATOM 1173 N N . ALA A 1 146 ? 14.635 -2.105 0.244 1.00 95.38 146 ALA A N 1
ATOM 1174 C CA . ALA A 1 146 ? 15.748 -1.184 0.048 1.00 95.38 146 ALA A CA 1
ATOM 1175 C C . ALA A 1 146 ? 16.674 -1.637 -1.092 1.00 95.38 146 ALA A C 1
ATOM 1177 O O . ALA A 1 146 ? 17.002 -0.837 -1.968 1.00 95.38 146 ALA A O 1
ATOM 1178 N N . SER A 1 147 ? 17.052 -2.915 -1.124 1.00 97.12 147 SER A N 1
ATOM 1179 C CA . SER A 1 147 ? 17.942 -3.474 -2.150 1.00 97.12 147 SER A CA 1
ATOM 1180 C C . SER A 1 147 ? 17.329 -3.417 -3.551 1.00 97.12 147 SER A C 1
ATOM 1182 O O . SER A 1 147 ? 17.973 -2.908 -4.468 1.00 97.12 147 SER A O 1
ATOM 1184 N N . SER A 1 148 ? 16.062 -3.813 -3.708 1.00 96.94 148 SER A N 1
ATOM 1185 C CA . SER A 1 148 ? 15.345 -3.732 -4.994 1.00 96.94 148 SER A CA 1
ATOM 1186 C C . SER A 1 148 ? 15.217 -2.285 -5.486 1.00 96.94 148 SER A C 1
ATOM 1188 O O . SER A 1 148 ? 15.377 -2.001 -6.671 1.00 96.94 148 SER A O 1
ATOM 1190 N N . THR A 1 149 ? 14.988 -1.340 -4.569 1.00 96.31 149 THR A N 1
ATOM 1191 C CA . THR A 1 149 ? 14.956 0.092 -4.907 1.00 96.31 149 THR A CA 1
ATOM 1192 C C . THR A 1 149 ? 16.327 0.577 -5.382 1.00 96.31 149 THR A C 1
ATOM 1194 O O . THR A 1 149 ? 16.417 1.200 -6.438 1.00 96.31 149 THR A O 1
ATOM 1197 N N . ARG A 1 150 ? 17.406 0.252 -4.654 1.00 97.00 150 ARG A N 1
ATOM 1198 C CA . ARG A 1 150 ? 18.782 0.617 -5.038 1.00 97.00 150 ARG A CA 1
ATOM 1199 C C . ARG A 1 150 ? 19.161 0.052 -6.407 1.00 97.00 150 ARG A C 1
ATOM 1201 O O . ARG A 1 150 ? 19.811 0.742 -7.184 1.00 97.00 150 ARG A O 1
ATOM 1208 N N . GLN A 1 151 ? 18.729 -1.167 -6.726 1.00 97.44 151 GLN A N 1
ATOM 1209 C CA . GLN A 1 151 ? 18.967 -1.784 -8.031 1.00 97.44 151 GLN A CA 1
ATOM 1210 C C . GLN A 1 151 ? 18.344 -0.971 -9.175 1.00 97.44 151 GLN A C 1
ATOM 1212 O O . GLN A 1 151 ? 19.030 -0.664 -10.149 1.00 97.44 151 GLN A O 1
ATOM 1217 N N . VAL A 1 152 ? 17.077 -0.563 -9.042 1.00 97.12 152 VAL A N 1
ATOM 1218 C CA . VAL A 1 152 ? 16.413 0.300 -10.037 1.00 97.12 152 VAL A CA 1
ATOM 1219 C C . VAL A 1 152 ? 17.134 1.634 -10.173 1.00 97.12 152 VAL A C 1
ATOM 1221 O O . VAL A 1 152 ? 17.360 2.115 -11.281 1.00 97.12 152 VAL A O 1
ATOM 1224 N N . GLU A 1 153 ? 17.540 2.215 -9.046 1.00 96.19 153 GLU A N 1
ATOM 1225 C CA . GLU A 1 153 ? 18.290 3.465 -9.022 1.00 96.19 153 GLU A CA 1
ATOM 1226 C C . GLU A 1 153 ? 19.646 3.341 -9.749 1.00 96.19 153 GLU A C 1
ATOM 1228 O O . GLU A 1 153 ? 20.046 4.266 -10.460 1.00 96.19 153 GLU A O 1
ATOM 1233 N N . MET A 1 154 ? 20.338 2.206 -9.627 1.00 97.62 154 MET A N 1
ATOM 1234 C CA . MET A 1 154 ? 21.569 1.934 -10.376 1.00 97.62 154 MET A CA 1
ATOM 1235 C C . MET A 1 154 ? 21.312 1.836 -11.882 1.00 97.62 154 MET A C 1
ATOM 1237 O O . MET A 1 154 ? 22.018 2.490 -12.650 1.00 97.62 154 MET A O 1
ATOM 1241 N N . TRP A 1 155 ? 20.287 1.087 -12.304 1.00 97.44 155 TRP A N 1
ATOM 1242 C CA . TRP A 1 155 ? 19.931 0.969 -13.721 1.00 97.44 155 TRP A CA 1
ATOM 1243 C C . TRP A 1 155 ? 19.542 2.315 -14.338 1.00 97.44 155 TRP A C 1
ATOM 1245 O O . TRP A 1 155 ? 19.970 2.626 -15.448 1.00 97.44 155 TRP A O 1
ATOM 1255 N N . GLU A 1 156 ? 18.782 3.141 -13.612 1.00 96.75 156 GLU A N 1
ATOM 1256 C CA . GLU A 1 156 ? 18.407 4.486 -14.062 1.00 96.75 156 GLU A CA 1
ATOM 1257 C C . GLU A 1 156 ? 19.652 5.363 -14.268 1.00 96.75 156 GLU A C 1
ATOM 1259 O O . GLU A 1 156 ? 19.790 6.031 -15.294 1.00 96.75 156 GLU A O 1
ATOM 1264 N N . ASN A 1 157 ? 20.587 5.343 -13.313 1.00 96.50 157 ASN A N 1
ATOM 1265 C CA . ASN A 1 157 ? 21.823 6.121 -13.409 1.00 96.50 157 ASN A CA 1
ATOM 1266 C C . ASN A 1 157 ? 22.681 5.685 -14.605 1.00 96.50 157 ASN A C 1
ATOM 1268 O O . ASN A 1 157 ? 23.218 6.530 -15.323 1.00 96.50 157 ASN A O 1
ATOM 1272 N N . GLU A 1 158 ? 22.803 4.376 -14.831 1.00 96.69 158 GLU A N 1
ATOM 1273 C CA . GLU A 1 158 ? 23.548 3.822 -15.960 1.00 96.69 158 GLU A CA 1
ATOM 1274 C C . GLU A 1 158 ? 22.899 4.182 -17.303 1.00 96.69 158 GLU A C 1
ATOM 1276 O O . GLU A 1 158 ? 23.586 4.628 -18.226 1.00 96.69 158 GLU A O 1
ATOM 1281 N N . TYR A 1 159 ? 21.571 4.072 -17.396 1.00 95.81 159 TYR A N 1
ATOM 1282 C CA . TYR A 1 159 ? 20.799 4.445 -18.579 1.00 95.81 159 TYR A CA 1
ATOM 1283 C C . TYR A 1 159 ? 21.067 5.893 -19.007 1.00 95.81 159 TYR A C 1
ATOM 1285 O O . TYR A 1 159 ? 21.428 6.151 -20.159 1.00 95.81 159 TYR A O 1
ATOM 1293 N N . TRP A 1 160 ? 20.963 6.840 -18.069 1.00 95.62 160 TRP A N 1
ATOM 1294 C CA . TRP A 1 160 ? 21.194 8.256 -18.359 1.00 95.62 160 TRP A CA 1
ATOM 1295 C C . TRP A 1 160 ? 22.661 8.574 -18.655 1.00 95.62 160 TRP A C 1
ATOM 1297 O O . TRP A 1 160 ? 22.938 9.375 -19.550 1.00 95.62 160 TRP A O 1
ATOM 1307 N N . LYS A 1 161 ? 23.609 7.916 -17.976 1.00 95.44 161 LYS A N 1
ATOM 1308 C CA . LYS A 1 161 ? 25.042 8.047 -18.281 1.00 95.44 161 LYS A CA 1
ATOM 1309 C C . LYS A 1 161 ? 25.342 7.613 -19.719 1.00 95.44 161 LYS A C 1
ATOM 1311 O O . LYS A 1 161 ? 25.993 8.346 -20.460 1.00 95.44 161 LYS A O 1
ATOM 1316 N N . ASN A 1 162 ? 24.818 6.463 -20.138 1.00 93.38 162 ASN A N 1
ATOM 1317 C CA . ASN A 1 162 ? 25.032 5.927 -21.481 1.00 93.38 162 ASN A CA 1
ATOM 1318 C C . ASN A 1 162 ? 24.372 6.787 -22.568 1.00 93.38 162 ASN A C 1
ATOM 1320 O O . ASN A 1 162 ? 24.947 6.968 -23.639 1.00 93.38 162 ASN A O 1
ATOM 1324 N N . LEU A 1 163 ? 23.188 7.346 -22.303 1.00 90.62 163 LEU A N 1
ATOM 1325 C CA . LEU A 1 163 ? 22.533 8.274 -23.228 1.00 90.62 163 LEU A CA 1
ATOM 1326 C C . LEU A 1 163 ? 23.305 9.580 -23.409 1.00 90.62 163 LEU A C 1
ATOM 1328 O O . LEU A 1 163 ? 23.395 10.072 -24.531 1.00 90.62 163 LEU A O 1
ATOM 1332 N N . ASN A 1 164 ? 23.857 10.136 -22.331 1.00 89.19 164 ASN A N 1
ATOM 1333 C CA . ASN A 1 164 ? 24.644 11.365 -22.407 1.00 89.19 164 ASN A CA 1
ATOM 1334 C C . ASN A 1 164 ? 25.952 11.142 -23.174 1.00 89.19 164 ASN A C 1
ATOM 1336 O O . ASN A 1 164 ? 26.292 11.956 -24.025 1.00 89.19 164 ASN A O 1
ATOM 1340 N N . ASN A 1 165 ? 26.613 10.000 -22.965 1.00 86.81 165 ASN A N 1
ATOM 1341 C CA . ASN A 1 165 ? 27.824 9.635 -23.704 1.00 86.81 165 ASN A CA 1
ATOM 1342 C C . ASN A 1 165 ? 27.577 9.417 -25.207 1.00 86.81 165 ASN A C 1
ATOM 1344 O O . ASN A 1 165 ? 28.483 9.621 -25.999 1.00 86.81 165 ASN A O 1
ATOM 1348 N N . LYS A 1 166 ? 26.371 8.998 -25.618 1.00 78.31 166 LYS A N 1
ATOM 1349 C CA . LYS A 1 166 ? 26.003 8.835 -27.041 1.00 78.31 166 LYS A CA 1
ATOM 1350 C C . LYS A 1 166 ? 25.665 10.151 -27.750 1.00 78.31 166 LYS A C 1
ATOM 1352 O O . LYS A 1 166 ? 25.535 10.157 -28.969 1.00 78.31 166 LYS A O 1
ATOM 1357 N N . LYS A 1 167 ? 25.431 11.229 -26.998 1.00 67.81 167 LYS A N 1
ATOM 1358 C CA . LYS A 1 167 ? 25.128 12.569 -27.532 1.00 67.81 167 LYS A CA 1
ATOM 1359 C C . LYS A 1 167 ? 26.378 13.446 -27.678 1.00 67.81 167 LYS A C 1
ATOM 1361 O O . LYS A 1 167 ? 26.245 14.587 -28.115 1.00 67.81 167 LYS A O 1
ATOM 1366 N N . GLN A 1 168 ? 27.534 12.931 -27.267 1.00 50.72 168 GLN A N 1
ATOM 1367 C CA . GLN A 1 168 ? 28.842 13.576 -27.311 1.00 50.72 168 GLN A CA 1
ATOM 1368 C C . GLN A 1 168 ? 29.661 12.982 -28.455 1.00 50.72 168 GLN A C 1
ATOM 1370 O O . GLN A 1 168 ? 30.383 13.767 -29.103 1.00 50.72 168 GLN A O 1
#

Foldseek 3Di:
DAADEPDPDDDPCVLVDADLQQYPYAYPVPRVLSVVVVVVVCVVVVVSVVNNPVSNVCCCVPVVDPLNVVLVVVVVVVVVVVPDPDDDDDDVPDDDDDLVNVLVVDDDPSNVVSVVPDDPDDDPDDRDDDDPDDPVVSVVSVVSRVVSNVVSVVVSVVVVVVVVVVVD

Sequence (168 aa):
MTLYIRSPYHDFYIRGMQPLQHYWPIRENSKCTSLKFAVDWGNNHTDKAQAMGEAASNFIQEDLKMDYVYDYMFHLLNEYAKLFKYKPTVSTGAVELCAETMACQANGAWRNFMVESMVKSPSETIPCSLPPYDPHAAGVLLERKASSTRQVEMWENEYWKNLNNKKQ

pLDDT: mean 91.22, std 6.73, range [50.72, 98.06]

Organism: Parasponia andersonii (NCBI:txid3476)

Secondary structure (DSSP, 8-state):
--EEE--S---TGGGT--BTTTBEEEPSTTHHHHHHHHHHHHHH-HHHHHHHHHHHHHIIIIIS-HHHHHHHHHHHHHHHHTT-SS---PPTT-----HHHHHHH--THHHHHHHHT---S--SSPPPPPPPP-HHHHHHHHHHHHHHHHHHHHHHHHHHHHHHHTT-

Radius of gyration: 22.59 Å; chains: 1; bounding box: 58×33×60 Å